Protein AF-A0A9W8JXH7-F1 (afdb_monomer_lite)

Sequence (133 aa):
MVSATFLQLINCVSSEHDSIFLESLHKDFSEALLIVGGPEALSLQFHRGIMEATKHQLRFLADKRKPRVVRASSDTADLDCNEMALIEDIKDITLQDIFLSFNSNHPLLVAVSSVRELGLNMYDSDEDVDNEG

Secondary structure (DSSP, 8-state):
-HHHHHHHHHHHHHH---HHHHHHHHHHHHHHHHHTTSGGGS-HHHHHHHHHHHHHHHHHHHHHHHHHHHHHTSS---SHHHHHHHHHTT--SHHHHHHHHH-TT-HHHHHHHHHHHHHHTTTGGGSS-----

Structure (mmCIF, N/CA/C/O backbone):
data_AF-A0A9W8JXH7-F1
#
_entry.id   AF-A0A9W8JXH7-F1
#
loop_
_atom_site.group_PDB
_atom_site.id
_atom_site.type_symbol
_atom_site.label_atom_id
_atom_site.label_alt_id
_atom_site.label_comp_id
_atom_site.label_asym_id
_atom_site.label_entity_id
_atom_site.label_seq_id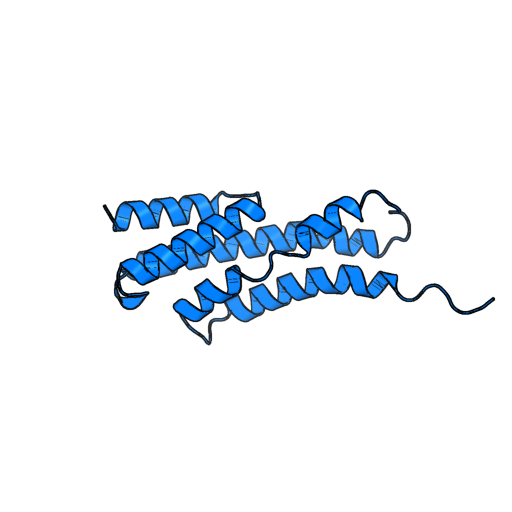
_atom_site.pdbx_PDB_ins_code
_atom_site.Cartn_x
_atom_site.Cartn_y
_atom_site.Cartn_z
_atom_site.occupancy
_atom_site.B_iso_or_equiv
_atom_site.auth_seq_id
_atom_site.auth_comp_id
_atom_site.auth_asym_id
_atom_site.auth_atom_id
_atom_site.pdbx_PDB_model_num
ATOM 1 N N . MET A 1 1 ? -18.402 7.621 8.856 1.00 80.12 1 MET A N 1
ATOM 2 C CA . MET A 1 1 ? -17.548 8.417 7.945 1.00 80.12 1 MET A CA 1
ATOM 3 C C . MET A 1 1 ? -16.123 7.882 7.923 1.00 80.12 1 MET A C 1
ATOM 5 O O . MET A 1 1 ? -15.718 7.432 6.867 1.00 80.12 1 MET A O 1
ATOM 9 N N . VAL A 1 2 ? -15.434 7.786 9.067 1.00 87.31 2 VAL A N 1
ATOM 10 C CA . VAL A 1 2 ? -14.069 7.218 9.187 1.00 87.31 2 VAL A CA 1
ATOM 11 C C . VAL A 1 2 ? -13.895 5.873 8.463 1.00 87.31 2 VAL A C 1
ATOM 13 O O . VAL A 1 2 ? -13.046 5.740 7.591 1.00 87.31 2 VAL A O 1
ATOM 16 N N . SER A 1 3 ? -14.763 4.895 8.738 1.00 90.12 3 SER A N 1
ATOM 17 C CA . SER A 1 3 ? -14.716 3.568 8.103 1.00 90.12 3 SER A CA 1
ATOM 18 C C . SER A 1 3 ? -14.847 3.600 6.576 1.00 90.12 3 SER A C 1
ATOM 20 O O . SER A 1 3 ? -14.232 2.792 5.889 1.00 90.12 3 SER A O 1
ATOM 22 N N . ALA A 1 4 ? -15.645 4.528 6.040 1.00 92.56 4 ALA A N 1
ATOM 23 C CA . ALA A 1 4 ? -15.809 4.678 4.598 1.00 92.56 4 ALA A CA 1
ATOM 24 C C . ALA A 1 4 ? -14.548 5.282 3.968 1.00 92.56 4 ALA A C 1
ATOM 26 O O . ALA A 1 4 ? -14.126 4.821 2.916 1.00 92.56 4 ALA A O 1
ATOM 27 N N . THR A 1 5 ? -13.912 6.248 4.637 1.00 93.62 5 THR A N 1
ATOM 28 C CA . THR A 1 5 ? -12.643 6.839 4.193 1.00 93.62 5 THR A CA 1
ATOM 29 C C . THR A 1 5 ? -11.536 5.791 4.112 1.00 93.62 5 THR A C 1
ATOM 31 O O . THR A 1 5 ? -10.905 5.666 3.069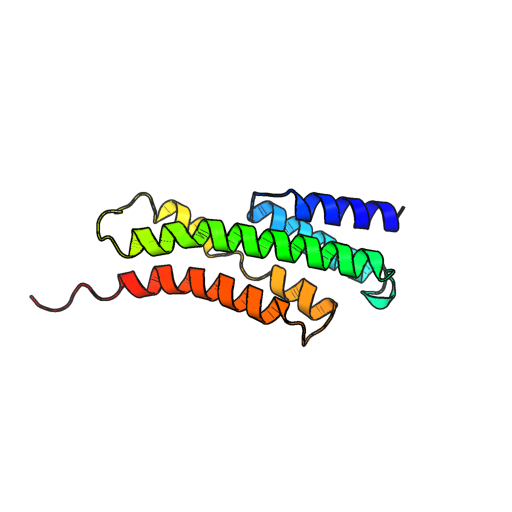 1.00 93.62 5 THR A O 1
ATOM 34 N N . PHE A 1 6 ? -11.348 4.979 5.158 1.00 93.25 6 PHE A N 1
ATOM 35 C CA . PHE A 1 6 ? -10.345 3.908 5.137 1.00 93.25 6 PHE A CA 1
ATOM 36 C C . PHE A 1 6 ? -10.624 2.865 4.056 1.00 93.25 6 PHE A C 1
ATOM 38 O O . PHE A 1 6 ? -9.695 2.416 3.392 1.00 93.25 6 PHE A O 1
ATOM 45 N N . LEU A 1 7 ? -11.892 2.506 3.834 1.00 95.12 7 LEU A N 1
ATOM 46 C CA . LEU A 1 7 ? -12.253 1.601 2.745 1.00 95.12 7 LEU A CA 1
ATOM 47 C C . LEU A 1 7 ? -11.888 2.185 1.374 1.00 95.12 7 LEU A C 1
ATOM 49 O O . LEU A 1 7 ? -11.343 1.473 0.537 1.00 95.12 7 LEU A O 1
ATOM 53 N N . GLN A 1 8 ? -12.164 3.473 1.149 1.00 95.38 8 GLN A N 1
ATOM 54 C CA . GLN A 1 8 ? -11.819 4.124 -0.114 1.00 95.38 8 GLN A CA 1
ATOM 55 C C . GLN A 1 8 ? -10.307 4.245 -0.303 1.00 95.38 8 GLN A C 1
ATOM 57 O O . GLN A 1 8 ? -9.824 3.928 -1.382 1.00 95.38 8 GLN A O 1
ATOM 62 N N . LEU A 1 9 ? -9.551 4.599 0.740 1.00 93.56 9 LEU A N 1
ATOM 63 C CA . LEU A 1 9 ? -8.087 4.613 0.674 1.00 93.56 9 LEU A CA 1
ATOM 64 C C . LEU A 1 9 ? -7.526 3.230 0.318 1.00 93.56 9 LEU A C 1
ATOM 66 O O . LEU A 1 9 ? -6.670 3.134 -0.553 1.00 93.56 9 LEU A O 1
ATOM 70 N N . ILE A 1 10 ? -8.046 2.155 0.919 1.00 94.56 10 ILE A N 1
ATOM 71 C CA . ILE A 1 10 ? -7.643 0.776 0.591 1.00 94.56 10 ILE A CA 1
ATOM 72 C C . ILE A 1 10 ? -7.934 0.442 -0.877 1.00 94.56 10 ILE A C 1
ATOM 74 O O . ILE A 1 10 ? -7.101 -0.177 -1.543 1.00 94.56 10 ILE A O 1
ATOM 78 N N . ASN A 1 11 ? -9.094 0.852 -1.393 1.00 95.62 11 ASN A N 1
ATOM 79 C CA . ASN A 1 11 ? -9.439 0.642 -2.797 1.00 95.62 11 ASN A CA 1
ATOM 80 C C . ASN A 1 11 ? -8.489 1.411 -3.722 1.00 95.62 11 ASN A C 1
ATOM 82 O O . ASN A 1 11 ? -7.964 0.811 -4.655 1.00 95.62 11 ASN A O 1
ATOM 86 N N . CYS A 1 12 ? -8.211 2.685 -3.425 1.00 94.31 12 CYS A N 1
ATOM 87 C CA . CYS A 1 12 ? -7.260 3.494 -4.187 1.00 94.31 12 CYS A CA 1
ATOM 88 C C . CYS A 1 12 ? -5.866 2.858 -4.185 1.00 94.31 12 CYS A C 1
ATOM 90 O O . CYS A 1 12 ? -5.291 2.660 -5.248 1.00 94.31 12 CYS A O 1
ATOM 92 N N . VAL A 1 13 ? -5.359 2.444 -3.017 1.00 91.44 13 VAL A N 1
ATOM 93 C CA . VAL A 1 13 ? -4.076 1.728 -2.898 1.00 91.44 13 VAL A CA 1
ATOM 94 C C . VAL A 1 13 ? -4.081 0.447 -3.730 1.00 91.44 13 VAL A C 1
ATOM 96 O O . VAL A 1 13 ? -3.064 0.094 -4.310 1.00 91.44 13 VAL A O 1
ATOM 99 N N . SER A 1 14 ? -5.206 -0.263 -3.822 1.00 91.44 14 SER A N 1
ATOM 100 C CA . SER A 1 14 ? -5.290 -1.514 -4.588 1.00 91.44 14 SER A CA 1
ATOM 101 C C . SER A 1 14 ? -5.267 -1.302 -6.102 1.00 91.44 14 SER A C 1
ATOM 103 O O . SER A 1 14 ? -4.781 -2.174 -6.813 1.00 91.44 14 SER A O 1
ATOM 105 N N . SER A 1 15 ? -5.811 -0.188 -6.599 1.00 91.94 15 SER A N 1
ATOM 106 C CA . SER A 1 15 ? -5.946 0.081 -8.036 1.00 91.94 15 SER A CA 1
ATOM 107 C C . SER A 1 15 ? -4.898 1.036 -8.604 1.00 91.94 15 SER A C 1
ATOM 109 O O . SER A 1 15 ? -4.854 1.214 -9.816 1.00 91.94 15 SER A O 1
ATOM 111 N N . GLU A 1 16 ? -4.107 1.692 -7.756 1.00 88.44 16 GLU A N 1
ATOM 112 C CA . GLU A 1 16 ? -3.123 2.672 -8.209 1.00 88.44 16 GLU A CA 1
ATOM 113 C C . GLU A 1 16 ? -1.946 2.009 -8.939 1.00 88.44 16 GLU A C 1
ATOM 115 O O . GLU A 1 16 ? -1.501 0.920 -8.573 1.00 88.44 16 GLU A O 1
ATOM 120 N N . HIS A 1 17 ? -1.439 2.678 -9.974 1.00 83.31 17 HIS A N 1
ATOM 121 C CA . HIS A 1 17 ? -0.316 2.227 -10.796 1.00 83.31 17 HIS A CA 1
ATOM 122 C C . HIS A 1 17 ? 0.862 3.207 -10.785 1.00 83.31 17 HIS A C 1
ATOM 124 O O . HIS A 1 17 ? 1.997 2.797 -11.054 1.00 83.31 17 HIS A O 1
ATOM 130 N N . ASP A 1 18 ? 0.609 4.483 -10.492 1.00 81.88 18 ASP A N 1
ATOM 131 C CA . ASP A 1 18 ? 1.637 5.491 -10.287 1.00 81.88 18 ASP A CA 1
ATOM 132 C C . ASP A 1 18 ? 2.245 5.340 -8.887 1.00 81.88 18 ASP A C 1
ATOM 134 O O . ASP A 1 18 ? 1.588 5.540 -7.864 1.00 81.88 18 ASP A O 1
ATOM 138 N N . SER A 1 19 ? 3.536 5.015 -8.839 1.00 74.81 19 SER A N 1
ATOM 139 C CA . SER A 1 19 ? 4.286 4.863 -7.593 1.00 74.81 19 SER A CA 1
ATOM 140 C C . SER A 1 19 ? 4.348 6.153 -6.773 1.00 74.81 19 SER A C 1
ATOM 142 O O . SER A 1 19 ? 4.372 6.088 -5.544 1.00 74.81 19 SER A O 1
ATOM 144 N N . ILE A 1 20 ? 4.345 7.324 -7.422 1.00 78.12 20 ILE A N 1
ATOM 145 C CA . ILE A 1 20 ? 4.387 8.621 -6.737 1.00 78.12 20 ILE A CA 1
ATOM 146 C C . ILE A 1 20 ? 3.085 8.844 -5.974 1.00 78.12 20 ILE A C 1
ATOM 148 O O . ILE A 1 20 ? 3.126 9.263 -4.816 1.00 78.12 20 ILE A O 1
ATOM 152 N N . PHE A 1 21 ? 1.951 8.553 -6.609 1.00 83.06 21 PHE A N 1
ATOM 153 C CA . PHE A 1 21 ? 0.644 8.694 -5.984 1.00 83.06 21 PHE A CA 1
ATOM 154 C C . PHE A 1 21 ? 0.382 7.592 -4.955 1.00 83.06 21 PHE A C 1
ATOM 156 O O . PHE A 1 21 ? -0.138 7.875 -3.877 1.00 83.06 21 PHE A O 1
ATOM 163 N N . LEU A 1 22 ? 0.819 6.358 -5.227 1.00 84.19 22 LEU A N 1
ATOM 164 C CA . LEU A 1 22 ? 0.735 5.244 -4.284 1.00 84.19 22 LEU A CA 1
ATOM 165 C C . LEU A 1 22 ? 1.445 5.563 -2.961 1.00 84.19 22 LEU A C 1
ATOM 167 O O . LEU A 1 22 ? 0.923 5.270 -1.886 1.00 84.19 22 LEU A O 1
ATOM 171 N N . GLU A 1 23 ? 2.606 6.215 -3.024 1.00 81.31 23 GLU A N 1
ATOM 172 C CA . GLU A 1 23 ? 3.286 6.719 -1.836 1.00 81.31 23 GLU A CA 1
ATOM 173 C C . GLU A 1 23 ? 2.428 7.721 -1.054 1.00 81.31 23 GLU A C 1
ATOM 175 O O . GLU A 1 23 ? 2.311 7.610 0.168 1.00 81.31 23 GLU A O 1
ATOM 180 N N . SER A 1 24 ? 1.835 8.700 -1.741 1.00 86.31 24 SER A N 1
ATOM 181 C CA . SER A 1 24 ? 0.966 9.689 -1.100 1.00 86.31 24 SER A CA 1
ATOM 182 C C . SER A 1 24 ? -0.239 9.025 -0.434 1.00 86.31 24 SER A C 1
ATOM 184 O O . SER A 1 24 ? -0.535 9.334 0.714 1.00 86.31 24 SER A O 1
ATOM 186 N N . LEU A 1 25 ? -0.861 8.038 -1.086 1.00 89.19 25 LEU A N 1
ATOM 187 C CA . LEU A 1 25 ? -1.960 7.260 -0.507 1.00 89.19 25 LEU A CA 1
ATOM 188 C C . LEU A 1 25 ? -1.539 6.516 0.765 1.00 89.19 25 LEU A C 1
ATOM 190 O O . LEU A 1 25 ? -2.292 6.458 1.738 1.00 89.19 25 LEU A O 1
ATOM 194 N N . HIS A 1 26 ? -0.336 5.946 0.766 1.00 86.19 26 HIS A N 1
ATOM 195 C CA . HIS A 1 26 ? 0.224 5.271 1.928 1.00 86.19 26 HIS A CA 1
ATOM 196 C C . HIS A 1 26 ? 0.514 6.245 3.078 1.00 86.19 26 HIS A C 1
ATOM 198 O O . HIS A 1 26 ? 0.154 5.973 4.227 1.00 86.19 26 HIS A O 1
ATOM 204 N N . LYS A 1 27 ? 1.088 7.409 2.775 1.00 86.06 27 LYS A N 1
ATOM 205 C CA . LYS A 1 27 ? 1.294 8.475 3.755 1.00 86.06 27 LYS A CA 1
ATOM 206 C C . LYS A 1 27 ? -0.031 8.948 4.360 1.00 86.06 27 LYS A C 1
ATOM 208 O O . LYS A 1 27 ? -0.169 8.943 5.582 1.00 86.06 27 LYS A O 1
ATOM 213 N N . ASP A 1 28 ? -1.016 9.266 3.525 1.00 89.44 28 ASP A N 1
ATOM 214 C CA . ASP A 1 28 ? -2.339 9.724 3.961 1.00 89.44 28 ASP A CA 1
ATOM 215 C C . ASP A 1 28 ? -3.040 8.669 4.827 1.00 89.44 28 ASP A C 1
ATOM 217 O O . ASP A 1 28 ? -3.685 8.994 5.826 1.00 89.44 28 ASP A O 1
ATOM 221 N N . PHE A 1 29 ? -2.881 7.386 4.486 1.00 89.88 29 PHE A N 1
ATOM 222 C CA . PHE A 1 29 ? -3.393 6.284 5.293 1.00 89.88 29 PHE A CA 1
ATOM 223 C C . PHE A 1 29 ? -2.738 6.241 6.684 1.00 89.88 29 PHE A C 1
ATOM 225 O O . PHE A 1 29 ? -3.451 6.115 7.682 1.00 89.88 29 PHE A O 1
ATOM 232 N N . SER A 1 30 ? -1.408 6.366 6.772 1.00 87.00 30 SER A N 1
ATOM 233 C CA . SER A 1 30 ? -0.673 6.409 8.048 1.00 87.00 30 SER A CA 1
ATOM 234 C C . SER A 1 30 ? -1.055 7.615 8.902 1.00 87.00 30 SER A C 1
ATOM 236 O O . SER A 1 30 ? -1.294 7.478 10.101 1.00 87.00 30 SER A O 1
ATOM 238 N N . GLU A 1 31 ? -1.153 8.797 8.296 1.00 87.38 31 GLU A N 1
ATOM 239 C CA . GLU A 1 31 ? -1.553 10.018 8.999 1.00 87.38 31 GLU A CA 1
ATOM 240 C C . GLU A 1 31 ? -2.996 9.911 9.510 1.00 87.38 31 GLU A C 1
ATOM 242 O O . GLU A 1 31 ? -3.268 10.201 10.679 1.00 87.38 31 GLU A O 1
ATOM 247 N N . ALA A 1 32 ? -3.917 9.395 8.689 1.00 89.38 32 ALA A N 1
ATOM 248 C CA . ALA A 1 32 ? -5.285 9.113 9.111 1.00 89.38 32 ALA A CA 1
ATOM 249 C C . ALA A 1 32 ? -5.336 8.097 10.262 1.00 89.38 32 ALA A C 1
ATOM 251 O O . ALA A 1 32 ? -6.161 8.239 11.168 1.00 89.38 32 ALA A O 1
ATOM 252 N N . LEU A 1 33 ? -4.451 7.093 10.255 1.00 88.19 33 LEU A N 1
ATOM 253 C CA . LEU A 1 33 ? -4.344 6.100 11.321 1.00 88.19 33 LEU A CA 1
ATOM 254 C C . LEU A 1 33 ? -3.934 6.740 12.651 1.00 88.19 33 LEU A C 1
ATOM 256 O O . LEU A 1 33 ? -4.539 6.452 13.683 1.00 88.19 33 LEU A O 1
ATOM 260 N N . LEU A 1 34 ? -2.955 7.648 12.630 1.00 86.75 34 LEU A N 1
ATOM 261 C CA . LEU A 1 34 ? -2.536 8.397 13.817 1.00 86.75 34 LEU A CA 1
ATOM 262 C C . LEU A 1 34 ? -3.673 9.266 14.370 1.00 86.75 34 LEU A C 1
ATOM 264 O O . LEU A 1 34 ? -3.888 9.289 15.581 1.00 86.75 34 LEU A O 1
ATOM 268 N N . ILE A 1 35 ? -4.446 9.919 13.494 1.00 89.56 35 ILE A N 1
ATOM 269 C CA . ILE A 1 35 ? -5.579 10.771 13.890 1.00 89.56 35 ILE A CA 1
ATOM 270 C C . ILE A 1 35 ? -6.659 9.975 14.636 1.00 89.56 35 ILE A C 1
ATOM 272 O O . ILE A 1 35 ? -7.258 10.490 15.580 1.00 89.56 35 ILE A O 1
ATOM 276 N N . VAL A 1 36 ? -6.914 8.723 14.244 1.00 89.50 36 VAL A N 1
ATOM 277 C CA . VAL A 1 36 ? -7.948 7.892 14.887 1.00 89.50 36 VAL A CA 1
ATOM 278 C C . VAL A 1 36 ? -7.475 7.170 16.151 1.00 89.50 36 VAL A C 1
ATOM 280 O O . VAL A 1 36 ? -8.271 6.470 16.770 1.00 89.50 36 VAL A O 1
ATOM 283 N N . GLY A 1 37 ? -6.221 7.364 16.570 1.00 86.31 37 GLY A N 1
ATOM 284 C CA . GLY A 1 37 ? -5.655 6.736 17.769 1.00 86.31 37 GLY A CA 1
ATOM 285 C C . GLY A 1 37 ? -4.829 5.478 17.493 1.00 86.31 37 GLY A C 1
ATOM 286 O O . GLY A 1 37 ? -4.546 4.718 18.417 1.00 86.31 37 GLY A O 1
ATOM 287 N N . GLY A 1 38 ? -4.424 5.264 16.241 1.00 85.44 38 GLY A N 1
ATOM 288 C CA . GLY A 1 38 ? -3.534 4.185 15.832 1.00 85.44 38 GLY A CA 1
ATOM 289 C C . GLY A 1 38 ? -4.247 2.926 15.314 1.00 85.44 38 GLY A C 1
ATOM 290 O O . GLY A 1 38 ? -5.470 2.907 15.156 1.00 85.44 38 GLY A O 1
ATOM 291 N N . PRO A 1 39 ? -3.478 1.856 15.043 1.00 83.38 39 PRO A N 1
ATOM 292 C CA . PRO A 1 39 ? -3.978 0.593 14.496 1.00 83.38 39 PRO A CA 1
ATOM 293 C C . PRO A 1 39 ? -5.100 -0.033 15.319 1.00 83.38 39 PRO A C 1
ATOM 295 O O . PRO A 1 39 ? -6.090 -0.477 14.757 1.00 83.38 39 PRO A O 1
ATOM 298 N N . GLU A 1 40 ? -4.986 -0.025 16.647 1.00 85.62 40 GLU A N 1
ATOM 299 C CA . GLU A 1 40 ? -5.966 -0.655 17.546 1.00 85.62 40 GLU A CA 1
ATOM 300 C C . GLU A 1 40 ? -7.358 -0.002 17.482 1.00 85.62 40 GLU A C 1
ATOM 302 O O . GLU A 1 40 ? -8.354 -0.601 17.889 1.00 85.62 40 GLU A O 1
ATOM 307 N N . ALA A 1 41 ? -7.452 1.222 16.949 1.00 86.81 41 ALA A N 1
ATOM 308 C CA . ALA A 1 41 ? -8.720 1.912 16.739 1.00 86.81 41 ALA A CA 1
ATOM 309 C C . ALA A 1 41 ? -9.479 1.421 15.491 1.00 86.81 41 ALA A C 1
ATOM 311 O O . ALA A 1 41 ? -10.665 1.728 15.325 1.00 86.81 41 ALA A O 1
ATOM 312 N N . LEU A 1 42 ? -8.827 0.661 14.604 1.00 86.44 42 LEU A N 1
ATOM 313 C CA . LEU A 1 42 ? -9.446 0.084 13.418 1.00 86.44 42 LEU A CA 1
ATOM 314 C C . LEU A 1 42 ? -9.882 -1.362 13.652 1.00 86.44 42 LEU A C 1
ATOM 316 O O . LEU A 1 42 ? -9.232 -2.172 14.301 1.00 86.44 42 LEU A O 1
ATOM 320 N N . SER A 1 43 ? -11.013 -1.731 13.050 1.00 89.38 43 SER A N 1
ATOM 321 C CA . SER A 1 43 ? -11.420 -3.134 13.009 1.00 89.38 43 SER A CA 1
ATOM 322 C C . SER A 1 43 ? -10.487 -3.944 12.104 1.00 89.38 43 SER A C 1
ATOM 324 O O . SER A 1 43 ? -10.084 -3.467 11.038 1.00 89.38 43 SER A O 1
ATOM 326 N N . LEU A 1 44 ? -10.288 -5.219 12.442 1.00 87.94 44 LEU A N 1
ATOM 327 C CA . LEU A 1 44 ? -9.416 -6.162 11.731 1.00 87.94 44 LEU A CA 1
ATOM 328 C C . LEU A 1 44 ? -9.637 -6.229 10.205 1.00 87.94 44 LEU A C 1
ATOM 330 O O . LEU A 1 44 ? -8.707 -6.534 9.459 1.00 87.94 44 LEU A O 1
ATOM 334 N N . GLN A 1 45 ? -10.847 -5.939 9.717 1.00 91.31 45 GLN A N 1
ATOM 335 C CA . GLN A 1 45 ? -11.135 -5.920 8.278 1.00 91.31 45 GLN A CA 1
ATOM 336 C C . GLN A 1 45 ? -10.289 -4.881 7.522 1.00 91.31 45 GLN A C 1
ATOM 338 O O . GLN A 1 45 ? -9.823 -5.165 6.423 1.00 91.31 45 GLN A O 1
ATOM 343 N N . PHE A 1 46 ? -10.035 -3.711 8.120 1.00 90.50 46 PHE A N 1
ATOM 344 C CA . PHE A 1 46 ? -9.243 -2.650 7.494 1.00 90.50 46 PHE A CA 1
ATOM 345 C C . PHE A 1 46 ? -7.758 -2.992 7.504 1.00 90.50 46 PHE A C 1
ATOM 347 O O . PHE A 1 46 ? -7.071 -2.720 6.527 1.00 90.50 46 PHE A O 1
ATOM 354 N N . HIS A 1 47 ? -7.295 -3.687 8.547 1.00 87.88 47 HIS A N 1
ATOM 355 C CA . HIS A 1 47 ? -5.925 -4.194 8.634 1.00 87.88 47 HIS A CA 1
ATOM 356 C C . HIS A 1 47 ? -5.678 -5.195 7.505 1.00 87.88 47 HIS A C 1
ATOM 358 O O . HIS A 1 47 ? -4.701 -5.101 6.771 1.00 87.88 47 HIS A O 1
ATOM 364 N N . ARG A 1 48 ? -6.601 -6.148 7.326 1.00 89.06 48 ARG A N 1
ATOM 365 C CA . ARG A 1 48 ? -6.520 -7.128 6.235 1.00 89.06 48 ARG A CA 1
ATOM 366 C C . ARG A 1 48 ? -6.603 -6.463 4.866 1.00 89.06 48 ARG A C 1
ATOM 368 O O . ARG A 1 48 ? -5.833 -6.831 3.987 1.00 89.06 48 ARG A O 1
ATOM 375 N N . GLY A 1 49 ? -7.502 -5.492 4.711 1.00 91.31 49 GLY A N 1
ATOM 376 C CA . GLY A 1 49 ? -7.686 -4.760 3.463 1.00 91.31 49 GLY A CA 1
ATOM 377 C C . GLY A 1 49 ? -6.416 -4.035 3.026 1.00 91.31 49 GLY A C 1
ATOM 378 O O . GLY A 1 49 ? -5.942 -4.281 1.922 1.00 91.31 49 GLY A O 1
ATOM 379 N N . ILE A 1 50 ? -5.819 -3.219 3.905 1.00 89.56 50 ILE A N 1
ATOM 380 C CA . ILE A 1 50 ? -4.587 -2.500 3.562 1.00 89.56 50 ILE A CA 1
ATOM 381 C C . ILE A 1 50 ? -3.421 -3.464 3.321 1.00 89.56 50 ILE A C 1
ATOM 383 O O . ILE A 1 50 ? -2.684 -3.292 2.360 1.00 89.56 50 ILE A O 1
ATOM 387 N N . MET A 1 51 ? -3.293 -4.539 4.109 1.00 87.25 51 MET A N 1
ATOM 388 C CA . MET A 1 51 ? -2.237 -5.534 3.891 1.00 87.25 51 MET A CA 1
ATOM 389 C C . MET A 1 51 ? -2.350 -6.237 2.536 1.00 87.25 51 MET A C 1
ATOM 391 O O . MET A 1 51 ? -1.330 -6.483 1.893 1.00 87.25 51 MET A O 1
ATOM 395 N N . GLU A 1 52 ? -3.558 -6.605 2.108 1.00 90.19 52 GLU A N 1
ATOM 396 C CA . GLU A 1 52 ? -3.744 -7.287 0.826 1.00 90.19 52 GLU A CA 1
ATOM 397 C C . GLU A 1 52 ? -3.559 -6.331 -0.356 1.00 90.19 52 GLU A C 1
ATOM 399 O O . GLU A 1 52 ? -2.906 -6.699 -1.334 1.00 90.19 52 GLU A O 1
ATOM 404 N N . ALA A 1 53 ? -4.027 -5.088 -0.221 1.00 89.81 53 ALA A N 1
ATOM 405 C CA . ALA A 1 53 ? -3.764 -4.020 -1.180 1.00 89.81 53 ALA A CA 1
ATOM 406 C C . ALA A 1 53 ? -2.253 -3.809 -1.366 1.00 89.81 53 ALA A C 1
ATOM 408 O O . ALA A 1 53 ? -1.743 -3.876 -2.483 1.00 89.81 53 ALA A O 1
ATOM 409 N N . THR A 1 54 ? -1.499 -3.673 -0.271 1.00 85.75 54 THR A N 1
ATOM 410 C CA . THR A 1 54 ? -0.049 -3.472 -0.353 1.00 85.75 54 THR A CA 1
ATOM 411 C C . THR A 1 54 ? 0.684 -4.696 -0.907 1.00 85.75 54 THR A C 1
ATOM 413 O O . THR A 1 54 ? 1.636 -4.549 -1.667 1.00 85.75 54 THR A O 1
ATOM 416 N N . LYS A 1 55 ? 0.245 -5.927 -0.602 1.00 84.62 55 LYS A N 1
ATOM 417 C CA . LYS A 1 55 ? 0.799 -7.137 -1.246 1.00 84.62 55 LYS A CA 1
ATOM 418 C C . LYS A 1 55 ? 0.603 -7.128 -2.753 1.00 84.62 55 LYS A C 1
ATOM 420 O O . LYS A 1 55 ? 1.506 -7.539 -3.480 1.00 84.62 55 LYS A O 1
ATOM 425 N N . HIS A 1 56 ? -0.584 -6.733 -3.208 1.00 86.94 56 HIS A N 1
ATOM 426 C CA . HIS A 1 56 ? -0.875 -6.623 -4.629 1.00 86.94 56 HIS A CA 1
ATOM 427 C C . HIS A 1 56 ? 0.084 -5.630 -5.293 1.00 86.94 56 HIS A C 1
ATOM 429 O O . HIS A 1 56 ? 0.727 -5.981 -6.281 1.00 86.94 56 HIS A O 1
ATOM 435 N N . GLN A 1 57 ? 0.280 -4.467 -4.670 1.00 84.56 57 GLN A N 1
ATOM 436 C CA . GLN A 1 57 ? 1.207 -3.448 -5.155 1.00 84.56 57 GLN A CA 1
ATOM 437 C C . GLN A 1 57 ? 2.665 -3.915 -5.177 1.00 84.56 57 GLN A C 1
ATOM 439 O O . GLN A 1 57 ? 3.352 -3.749 -6.180 1.00 84.56 57 GLN A O 1
ATOM 444 N N . LEU A 1 58 ? 3.136 -4.596 -4.128 1.00 79.50 58 LEU A N 1
ATOM 445 C CA . LEU A 1 58 ? 4.490 -5.160 -4.101 1.00 79.50 58 LEU A CA 1
ATOM 446 C C . LEU A 1 58 ? 4.716 -6.193 -5.211 1.00 79.50 58 LEU A C 1
ATOM 448 O O . LEU A 1 58 ? 5.779 -6.205 -5.827 1.00 79.50 58 LEU A O 1
ATOM 452 N N . ARG A 1 59 ? 3.721 -7.044 -5.495 1.00 81.69 59 ARG A N 1
ATOM 453 C CA . ARG A 1 59 ? 3.791 -7.993 -6.618 1.00 81.69 59 ARG A CA 1
ATOM 454 C C . ARG A 1 59 ? 3.847 -7.261 -7.955 1.00 81.69 59 ARG A C 1
ATOM 456 O O . ARG A 1 59 ? 4.694 -7.593 -8.776 1.00 81.69 59 ARG A O 1
ATOM 463 N N . PHE A 1 60 ? 2.999 -6.252 -8.142 1.00 80.50 60 PHE A N 1
ATOM 464 C CA . PHE A 1 60 ? 2.982 -5.436 -9.353 1.00 80.50 60 PHE A CA 1
ATOM 465 C C . PHE A 1 60 ? 4.327 -4.730 -9.591 1.00 80.50 60 PHE A C 1
ATOM 467 O O . PHE A 1 60 ? 4.881 -4.804 -10.688 1.00 80.50 60 PHE A O 1
ATOM 474 N N . LEU A 1 61 ? 4.906 -4.121 -8.550 1.00 74.69 61 LEU A N 1
ATOM 475 C CA . LEU A 1 61 ? 6.229 -3.494 -8.609 1.00 74.69 61 LEU A CA 1
ATOM 476 C C . LEU A 1 61 ? 7.333 -4.514 -8.916 1.00 74.69 61 LEU A C 1
ATOM 478 O O . LEU A 1 61 ? 8.179 -4.260 -9.775 1.00 74.69 61 LEU A O 1
ATOM 482 N N . ALA A 1 62 ? 7.306 -5.686 -8.274 1.00 74.12 62 ALA A N 1
ATOM 483 C CA . ALA A 1 62 ? 8.253 -6.763 -8.558 1.00 74.12 62 ALA A CA 1
ATOM 484 C C . ALA A 1 62 ? 8.163 -7.229 -10.020 1.00 74.12 62 ALA A C 1
ATOM 486 O O . ALA A 1 62 ? 9.185 -7.373 -10.690 1.00 74.12 62 ALA A O 1
ATOM 487 N N . ASP A 1 63 ? 6.951 -7.428 -10.540 1.00 77.94 63 ASP A N 1
ATOM 488 C CA . ASP A 1 63 ? 6.724 -7.861 -11.920 1.00 77.94 63 ASP A CA 1
ATOM 489 C C . ASP A 1 63 ? 7.131 -6.795 -12.946 1.00 77.94 63 ASP A C 1
ATOM 491 O O . ASP A 1 63 ? 7.642 -7.147 -14.007 1.00 77.94 63 ASP A O 1
ATOM 495 N N . LYS A 1 64 ? 7.001 -5.501 -12.619 1.00 71.75 64 LYS A N 1
ATOM 496 C CA . LYS A 1 64 ? 7.514 -4.392 -13.444 1.00 71.75 64 LYS A CA 1
ATOM 497 C C . LYS A 1 64 ? 9.049 -4.348 -13.469 1.00 71.75 64 LYS A C 1
ATOM 499 O O . LYS A 1 64 ? 9.629 -4.003 -14.499 1.00 71.75 64 LYS A O 1
ATOM 504 N N . ARG A 1 65 ? 9.708 -4.721 -12.363 1.00 69.75 65 ARG A N 1
ATOM 505 C CA . ARG A 1 65 ? 11.178 -4.732 -12.222 1.00 69.75 65 ARG A CA 1
ATOM 506 C C . ARG A 1 65 ? 11.840 -5.971 -12.845 1.00 69.75 65 ARG A C 1
ATOM 508 O O . ARG A 1 65 ? 12.883 -5.835 -13.474 1.00 69.75 65 ARG A O 1
ATOM 515 N N . LYS A 1 66 ? 11.216 -7.156 -12.794 1.00 69.00 66 LYS A N 1
ATOM 516 C CA . LYS A 1 66 ? 11.733 -8.408 -13.405 1.00 69.00 66 LYS A CA 1
ATOM 517 C C . LYS A 1 66 ? 12.228 -8.286 -14.860 1.00 69.00 66 LYS A C 1
ATOM 519 O O . LYS A 1 66 ? 13.350 -8.710 -15.126 1.00 69.00 66 LYS A O 1
ATOM 524 N N . PRO A 1 67 ? 11.458 -7.742 -15.824 1.00 65.56 67 PRO A N 1
ATOM 525 C CA . PRO A 1 67 ? 11.914 -7.642 -17.209 1.00 65.56 67 PRO A CA 1
ATOM 526 C C . PRO A 1 67 ? 13.037 -6.614 -17.390 1.00 65.56 67 PRO A C 1
ATOM 528 O O . PRO A 1 67 ? 13.739 -6.682 -18.392 1.00 65.56 67 PRO A O 1
ATOM 531 N N . ARG A 1 68 ? 13.213 -5.676 -16.448 1.00 64.50 68 ARG A N 1
ATOM 532 C CA . ARG A 1 68 ? 14.334 -4.727 -16.452 1.00 64.50 68 ARG A CA 1
ATOM 533 C C . ARG A 1 68 ? 15.628 -5.430 -16.049 1.00 64.50 68 ARG A C 1
ATOM 535 O O . ARG A 1 68 ? 16.610 -5.280 -16.753 1.00 64.50 68 ARG A O 1
ATOM 542 N N . VAL A 1 69 ? 15.575 -6.319 -15.052 1.00 60.41 69 VAL A N 1
ATOM 543 C CA . VAL A 1 69 ? 16.717 -7.162 -14.639 1.00 60.41 69 VAL A CA 1
ATOM 544 C C . VAL A 1 69 ? 17.227 -8.044 -15.770 1.00 60.41 69 VAL A C 1
ATOM 546 O O . VAL A 1 69 ? 18.427 -8.155 -16.014 1.00 60.41 69 VAL A O 1
ATOM 549 N N . VAL A 1 70 ? 16.300 -8.637 -16.515 1.00 60.19 70 VAL A N 1
ATOM 550 C CA . VAL A 1 70 ? 16.633 -9.485 -17.664 1.00 60.19 70 VAL A CA 1
ATOM 551 C C . VAL A 1 70 ? 17.197 -8.675 -18.845 1.00 60.19 70 VAL A C 1
ATOM 553 O O . VAL A 1 70 ? 17.899 -9.241 -19.671 1.00 60.19 70 VAL A O 1
ATOM 556 N N . ARG A 1 71 ? 16.900 -7.370 -18.947 1.00 59.59 71 ARG A N 1
ATOM 557 C CA . ARG A 1 71 ? 17.391 -6.491 -20.029 1.00 59.59 71 ARG A CA 1
ATOM 558 C C . ARG A 1 71 ? 18.683 -5.756 -19.682 1.00 59.59 71 ARG A C 1
ATOM 560 O O . ARG A 1 71 ? 19.501 -5.561 -20.570 1.00 59.59 71 ARG A O 1
ATOM 567 N N . ALA A 1 72 ? 18.866 -5.370 -18.420 1.00 57.12 72 ALA A N 1
ATOM 568 C CA . ALA A 1 72 ? 20.113 -4.794 -17.918 1.00 57.12 72 ALA A CA 1
ATOM 569 C C . ALA A 1 72 ? 21.275 -5.793 -18.062 1.00 57.12 72 ALA A C 1
ATOM 571 O O . ALA A 1 72 ? 22.370 -5.420 -18.441 1.00 57.12 72 ALA A O 1
ATOM 572 N N . SER A 1 73 ? 21.001 -7.093 -17.911 1.00 56.28 73 SER A N 1
ATOM 573 C CA . SER A 1 73 ? 21.965 -8.171 -18.191 1.00 56.28 73 SER A CA 1
ATOM 574 C C . SER A 1 73 ? 22.250 -8.423 -19.685 1.00 56.28 73 SER A C 1
ATOM 576 O O . SER A 1 73 ? 22.954 -9.376 -20.017 1.00 56.28 73 SER A O 1
ATOM 578 N N . SER A 1 74 ? 21.700 -7.617 -20.600 1.00 55.41 74 SER A N 1
ATOM 579 C CA . SER A 1 74 ? 21.917 -7.737 -22.045 1.00 55.41 74 SER A CA 1
ATOM 580 C C . SER A 1 74 ? 22.368 -6.407 -22.670 1.00 55.41 74 SER A C 1
ATOM 582 O O . SER A 1 74 ? 21.593 -5.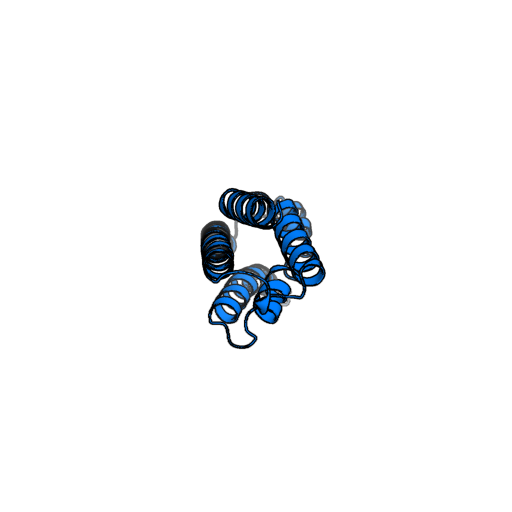836 -23.431 1.00 55.41 74 SER A O 1
ATOM 584 N N . ASP A 1 75 ? 23.564 -5.911 -22.320 1.00 51.41 75 ASP A N 1
ATOM 585 C CA . ASP A 1 75 ? 24.513 -4.971 -22.992 1.00 51.41 75 ASP A CA 1
ATOM 586 C C . ASP A 1 75 ? 24.039 -3.983 -24.102 1.00 51.41 75 ASP A C 1
ATOM 588 O O . ASP A 1 75 ? 24.834 -3.544 -24.928 1.00 51.41 75 ASP A O 1
ATOM 592 N N . THR A 1 76 ? 22.758 -3.621 -24.214 1.00 53.22 76 THR A N 1
ATOM 593 C CA . THR A 1 76 ? 22.208 -2.908 -25.392 1.00 53.22 76 THR A CA 1
ATOM 594 C C . THR A 1 76 ? 21.171 -1.832 -25.051 1.00 53.22 76 THR A C 1
ATOM 596 O O . THR A 1 76 ? 20.244 -1.597 -25.828 1.00 53.22 76 THR A O 1
ATOM 599 N N . ALA A 1 77 ? 21.294 -1.155 -23.906 1.00 53.00 77 ALA A N 1
ATOM 600 C CA . ALA A 1 77 ? 20.298 -0.178 -23.447 1.00 53.00 77 ALA A CA 1
ATOM 601 C C . ALA A 1 77 ? 20.909 1.148 -22.955 1.00 53.00 77 ALA A C 1
ATOM 603 O O . ALA A 1 77 ? 20.629 1.593 -21.846 1.00 53.00 77 ALA A O 1
ATOM 604 N N . ASP A 1 78 ? 21.710 1.807 -23.791 1.00 51.91 78 ASP A N 1
ATOM 605 C CA . ASP A 1 78 ? 22.320 3.089 -23.437 1.00 51.91 78 ASP A CA 1
ATOM 606 C C . ASP A 1 78 ? 21.330 4.276 -23.514 1.00 51.91 78 ASP A C 1
ATOM 608 O O . ASP A 1 78 ? 20.632 4.482 -24.510 1.00 51.91 78 ASP A O 1
ATOM 612 N N . LEU A 1 79 ? 21.359 5.099 -22.457 1.00 47.06 79 LEU A N 1
ATOM 613 C CA . LEU A 1 79 ? 20.948 6.513 -22.332 1.00 47.06 79 LEU A CA 1
ATOM 614 C C . LEU A 1 79 ? 19.488 6.898 -22.011 1.00 47.06 79 LEU A C 1
ATOM 616 O O . LEU A 1 79 ? 19.316 7.761 -21.153 1.00 47.06 79 LEU A O 1
ATOM 620 N N . ASP A 1 80 ? 18.440 6.270 -22.550 1.00 49.69 80 ASP A N 1
ATOM 621 C CA . ASP A 1 80 ? 17.047 6.661 -22.192 1.00 49.69 80 ASP A CA 1
ATOM 622 C C . ASP A 1 80 ? 16.614 6.166 -20.789 1.00 49.69 80 ASP A C 1
ATOM 624 O O . ASP A 1 80 ? 15.639 6.638 -20.201 1.00 49.69 80 ASP A O 1
ATOM 628 N N . CYS A 1 81 ? 17.358 5.213 -20.220 1.00 49.66 81 CYS A N 1
ATOM 629 C CA . CYS A 1 81 ? 17.100 4.613 -18.909 1.00 49.66 81 CYS A CA 1
ATOM 630 C C . CYS A 1 81 ? 17.527 5.525 -17.737 1.00 49.66 81 CYS A C 1
ATOM 632 O O . CYS A 1 81 ? 16.883 5.509 -16.688 1.00 49.6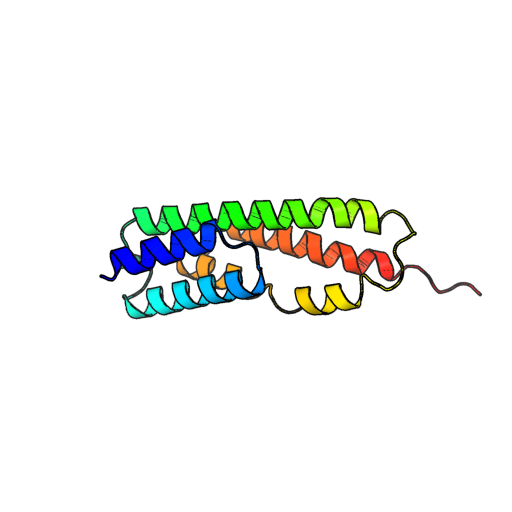6 81 CYS A O 1
ATOM 634 N N . ASN A 1 82 ? 18.541 6.379 -17.928 1.00 43.00 82 ASN A N 1
ATOM 635 C CA . ASN A 1 82 ? 19.101 7.235 -16.869 1.00 43.00 82 ASN A CA 1
ATOM 636 C C . ASN A 1 82 ? 18.158 8.367 -16.417 1.00 43.00 82 ASN A C 1
ATOM 638 O O . ASN A 1 82 ? 18.153 8.731 -15.243 1.00 43.00 82 ASN A O 1
ATOM 642 N N . GLU A 1 83 ? 17.317 8.902 -17.308 1.00 46.41 83 GLU A N 1
ATOM 643 C CA . GLU A 1 83 ? 16.336 9.949 -16.967 1.00 46.41 83 GLU A CA 1
ATOM 644 C C . GLU A 1 83 ? 15.081 9.378 -16.271 1.00 46.41 83 GLU A C 1
ATOM 646 O O . GLU A 1 83 ? 14.433 10.058 -15.476 1.00 46.41 83 GLU A O 1
ATOM 651 N N . MET A 1 84 ? 14.782 8.090 -16.482 1.00 49.38 84 MET A N 1
ATOM 652 C CA . MET A 1 84 ? 13.737 7.355 -15.756 1.00 49.38 84 MET A CA 1
ATOM 653 C C . MET A 1 84 ? 14.235 6.838 -14.389 1.00 49.38 84 MET A C 1
ATOM 655 O O . MET A 1 84 ? 13.451 6.745 -13.443 1.00 49.38 84 MET A O 1
ATOM 659 N N . ALA A 1 85 ? 15.531 6.526 -14.271 1.00 48.44 85 ALA A N 1
ATOM 660 C CA . ALA A 1 85 ? 16.177 6.014 -13.059 1.00 48.44 85 ALA A CA 1
ATOM 661 C C . ALA A 1 85 ? 16.200 7.043 -11.910 1.00 48.44 85 ALA A C 1
ATOM 663 O O . ALA A 1 85 ? 15.828 6.718 -10.784 1.00 48.44 85 ALA A O 1
ATOM 664 N N . LEU A 1 86 ? 16.459 8.321 -12.210 1.00 48.00 86 LEU A N 1
ATOM 665 C CA . LEU A 1 86 ? 16.407 9.421 -11.230 1.00 48.00 86 LEU A CA 1
ATOM 666 C C . LEU A 1 86 ? 15.012 9.651 -10.603 1.00 48.00 86 LEU A C 1
ATOM 668 O O . LEU A 1 86 ? 14.903 10.267 -9.543 1.00 48.00 86 LEU A O 1
ATOM 672 N N . ILE A 1 87 ? 13.936 9.168 -11.238 1.00 49.41 87 ILE A N 1
ATOM 673 C CA . ILE A 1 87 ? 12.546 9.314 -10.767 1.00 49.41 87 ILE A CA 1
ATOM 674 C C . ILE A 1 87 ? 12.135 8.158 -9.829 1.00 49.41 87 ILE A C 1
ATOM 676 O O . ILE A 1 87 ? 11.259 8.343 -8.980 1.00 49.41 87 ILE A O 1
ATOM 680 N N . GLU A 1 88 ? 12.777 6.986 -9.924 1.00 52.09 88 GLU A N 1
ATOM 681 C CA . GLU A 1 88 ? 12.556 5.850 -9.010 1.00 52.09 88 GLU A CA 1
ATOM 682 C C . GLU A 1 88 ? 13.445 5.923 -7.738 1.00 52.09 88 GLU A C 1
ATOM 684 O O . GLU A 1 88 ? 13.030 5.415 -6.693 1.00 52.09 88 GLU A O 1
ATOM 689 N N . ASP A 1 89 ? 14.578 6.641 -7.769 1.00 47.34 89 ASP A N 1
ATOM 690 C CA . ASP A 1 89 ? 15.604 6.692 -6.700 1.00 47.34 89 ASP A CA 1
ATOM 691 C C . ASP A 1 89 ? 15.200 7.354 -5.363 1.00 47.34 89 ASP A C 1
ATOM 693 O O . ASP A 1 89 ? 15.904 7.208 -4.364 1.00 47.34 89 ASP A O 1
ATOM 697 N N . ILE A 1 90 ? 14.067 8.060 -5.271 1.00 46.62 90 ILE A N 1
ATOM 698 C CA . ILE A 1 90 ? 13.685 8.781 -4.033 1.00 46.62 90 ILE A CA 1
ATOM 699 C C . ILE A 1 90 ? 12.650 8.032 -3.171 1.00 46.62 90 ILE A C 1
ATOM 701 O O . ILE A 1 90 ? 12.497 8.338 -1.987 1.00 46.62 90 ILE A O 1
ATOM 705 N N . LYS A 1 91 ? 11.921 7.043 -3.701 1.00 53.47 91 LYS A N 1
ATOM 706 C CA . LYS A 1 91 ? 10.604 6.685 -3.129 1.00 53.47 91 LYS A CA 1
ATOM 707 C C . LYS A 1 91 ? 10.476 5.260 -2.601 1.00 53.47 91 LYS A C 1
ATOM 709 O O . LYS A 1 91 ? 9.514 4.554 -2.886 1.00 53.47 91 LYS A O 1
ATOM 714 N N . ASP A 1 92 ? 11.414 4.885 -1.738 1.00 54.97 92 ASP A N 1
ATOM 715 C CA . ASP A 1 92 ? 11.403 3.608 -1.009 1.00 54.97 92 ASP A CA 1
ATOM 716 C C . ASP A 1 92 ? 11.113 3.758 0.501 1.00 54.97 92 ASP A C 1
ATOM 718 O O . ASP A 1 92 ? 11.160 2.784 1.255 1.00 54.97 92 ASP A O 1
ATOM 722 N N . ILE A 1 93 ? 10.799 4.976 0.957 1.00 49.84 93 ILE A N 1
ATOM 723 C CA . ILE A 1 93 ? 10.719 5.338 2.384 1.00 49.84 93 ILE A CA 1
ATOM 724 C C . ILE A 1 93 ? 9.342 5.030 3.006 1.00 49.84 93 ILE A C 1
ATOM 726 O O . ILE A 1 93 ? 9.241 4.777 4.200 1.00 49.84 93 ILE A O 1
ATOM 730 N N . THR A 1 94 ? 8.279 4.925 2.213 1.00 55.47 94 THR A N 1
ATOM 731 C CA . THR A 1 94 ? 6.919 5.136 2.759 1.00 55.47 94 THR A CA 1
ATOM 732 C C . THR A 1 94 ? 6.126 3.845 2.964 1.00 55.47 94 THR A C 1
ATOM 734 O O . THR A 1 94 ? 5.222 3.783 3.797 1.00 55.47 94 THR A O 1
ATOM 737 N N . LEU A 1 95 ? 6.494 2.765 2.264 1.00 58.69 95 LEU A N 1
ATOM 738 C CA . LEU A 1 95 ? 5.898 1.441 2.486 1.00 58.69 95 LEU A CA 1
ATOM 739 C C . LEU A 1 95 ? 6.304 0.855 3.844 1.00 58.69 95 LEU A C 1
ATOM 741 O O . LEU A 1 95 ? 5.512 0.165 4.486 1.00 58.69 95 LEU A O 1
ATOM 745 N N . GLN A 1 96 ? 7.528 1.139 4.292 1.00 60.12 96 GLN A N 1
ATOM 746 C CA . GLN A 1 96 ? 8.086 0.592 5.526 1.00 60.12 96 GLN A CA 1
ATOM 747 C C . GLN A 1 96 ? 7.380 1.154 6.773 1.00 60.12 96 GLN A C 1
ATOM 749 O O . GLN A 1 96 ? 7.078 0.396 7.697 1.00 60.12 96 GLN A O 1
ATOM 754 N N . ASP A 1 97 ? 7.016 2.438 6.753 1.00 59.78 97 ASP A N 1
ATOM 755 C CA . ASP A 1 97 ? 6.380 3.137 7.877 1.00 59.78 97 ASP A CA 1
ATOM 756 C C . ASP A 1 97 ? 4.979 2.605 8.212 1.00 59.78 97 ASP A C 1
ATOM 758 O O . ASP A 1 97 ? 4.634 2.445 9.387 1.00 59.78 97 ASP A O 1
ATOM 762 N N . ILE A 1 98 ? 4.184 2.226 7.204 1.00 63.38 98 ILE A N 1
ATOM 763 C CA . IL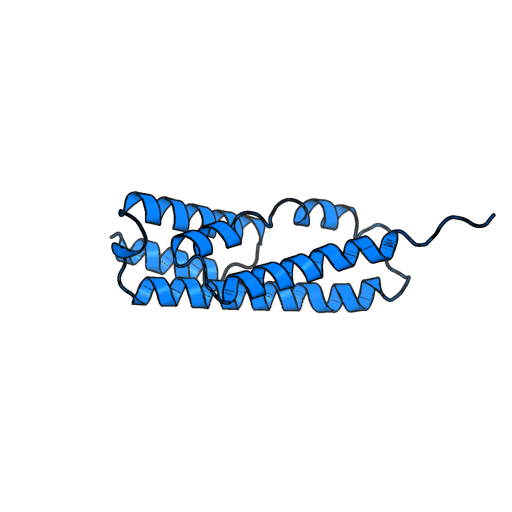E A 1 98 ? 2.879 1.588 7.444 1.00 63.38 98 ILE A CA 1
ATOM 764 C C . ILE A 1 98 ? 3.063 0.256 8.156 1.00 63.38 98 ILE A C 1
ATOM 766 O O . ILE A 1 98 ? 2.360 -0.035 9.123 1.00 63.38 98 ILE A O 1
ATOM 770 N N . PHE A 1 99 ? 3.994 -0.579 7.702 1.00 64.31 99 PHE A N 1
ATOM 771 C CA . PHE A 1 99 ? 4.160 -1.903 8.293 1.00 64.31 99 PHE A CA 1
ATOM 772 C C . PHE A 1 99 ? 4.704 -1.835 9.715 1.00 64.31 99 PHE A C 1
ATOM 774 O O . PHE A 1 99 ? 4.218 -2.575 10.570 1.00 64.31 99 PHE A O 1
ATOM 781 N N . LEU A 1 100 ? 5.616 -0.899 9.992 1.00 63.69 100 LEU A N 1
ATOM 782 C CA . LEU A 1 100 ? 6.062 -0.612 11.354 1.00 63.69 100 LEU A CA 1
ATOM 783 C C . LEU A 1 100 ? 4.904 -0.168 12.255 1.00 63.69 100 LEU A C 1
ATOM 785 O O . LEU A 1 100 ? 4.879 -0.549 13.424 1.00 63.69 100 LEU A O 1
ATOM 789 N N . SER A 1 101 ? 3.924 0.566 11.714 1.00 61.81 101 SER A N 1
ATOM 790 C CA . SER A 1 101 ? 2.744 0.976 12.482 1.00 61.81 101 SER A CA 1
ATOM 791 C C . SER A 1 101 ? 1.841 -0.204 12.867 1.00 61.81 101 SER A C 1
ATOM 793 O O . SER A 1 101 ? 1.305 -0.208 13.968 1.00 61.81 101 SER A O 1
ATOM 795 N N . PHE A 1 102 ? 1.701 -1.229 12.015 1.00 62.81 102 PHE A N 1
ATOM 796 C CA . PHE A 1 102 ? 0.809 -2.369 12.269 1.00 62.81 102 PHE A CA 1
ATOM 797 C C . PHE A 1 102 ? 1.471 -3.537 13.007 1.00 62.81 102 PHE A C 1
ATOM 799 O O . PHE A 1 102 ? 0.826 -4.167 13.845 1.00 62.81 102 PHE A O 1
ATOM 806 N N . ASN A 1 103 ? 2.717 -3.883 12.667 1.00 63.56 103 ASN A N 1
ATOM 807 C CA . ASN A 1 103 ? 3.496 -4.917 13.345 1.00 63.56 103 ASN A CA 1
ATOM 808 C C . ASN A 1 103 ? 4.964 -4.871 12.891 1.00 63.56 103 ASN A C 1
ATOM 810 O O . ASN A 1 103 ? 5.280 -5.149 11.733 1.00 63.56 103 ASN A O 1
ATOM 814 N N . SER A 1 104 ? 5.879 -4.614 13.821 1.00 59.81 104 SER A N 1
ATOM 815 C CA . SER A 1 104 ? 7.320 -4.542 13.557 1.00 59.81 104 SER A CA 1
ATOM 816 C C . SER A 1 104 ? 7.959 -5.864 13.098 1.00 59.81 104 SER A C 1
ATOM 818 O O . SER A 1 104 ? 9.061 -5.832 12.562 1.00 59.81 104 SER A O 1
ATOM 820 N N . ASN A 1 105 ? 7.273 -7.008 13.228 1.00 56.62 105 ASN A N 1
ATOM 821 C CA . ASN A 1 105 ? 7.732 -8.329 12.766 1.00 56.62 105 ASN A CA 1
ATOM 822 C C . ASN A 1 105 ? 6.907 -8.886 11.588 1.00 56.62 105 ASN A C 1
ATOM 824 O O . ASN A 1 105 ? 6.709 -10.098 11.464 1.00 56.62 105 ASN A O 1
ATOM 828 N N . HIS A 1 106 ? 6.374 -8.024 10.718 1.00 63.97 106 HIS A N 1
ATOM 829 C CA . HIS A 1 106 ? 5.525 -8.486 9.622 1.00 63.97 106 HIS A CA 1
ATOM 830 C C . HIS A 1 106 ? 6.338 -9.074 8.441 1.00 63.97 106 HIS A C 1
ATOM 832 O O . HIS A 1 106 ? 7.232 -8.395 7.937 1.00 63.97 106 HIS A O 1
ATOM 838 N N . PRO A 1 107 ? 5.987 -10.260 7.888 1.00 65.94 107 PRO A N 1
ATOM 839 C CA . PRO A 1 107 ? 6.658 -10.854 6.717 1.00 65.94 107 PRO A CA 1
ATOM 840 C C . PRO A 1 107 ? 6.700 -9.961 5.467 1.00 65.94 107 PRO A C 1
ATOM 842 O O . PRO A 1 107 ? 7.508 -10.179 4.570 1.00 65.94 107 PRO A O 1
ATOM 845 N N . LEU A 1 108 ? 5.834 -8.945 5.394 1.00 67.75 108 LEU A N 1
ATOM 846 C CA . LEU A 1 108 ? 5.848 -7.976 4.293 1.00 67.75 108 LEU A CA 1
ATOM 847 C C . LEU A 1 108 ? 7.021 -7.002 4.359 1.00 67.75 108 LEU A C 1
ATOM 849 O O . LEU A 1 108 ? 7.386 -6.481 3.316 1.00 67.75 108 LEU A O 1
ATOM 853 N N . LEU A 1 109 ? 7.654 -6.815 5.520 1.00 66.44 109 LEU A N 1
ATOM 854 C CA . LEU A 1 109 ? 8.902 -6.055 5.605 1.00 66.44 109 LEU A CA 1
ATOM 855 C C . LEU A 1 109 ? 10.000 -6.729 4.777 1.00 66.44 109 LEU A C 1
ATOM 857 O O . LEU A 1 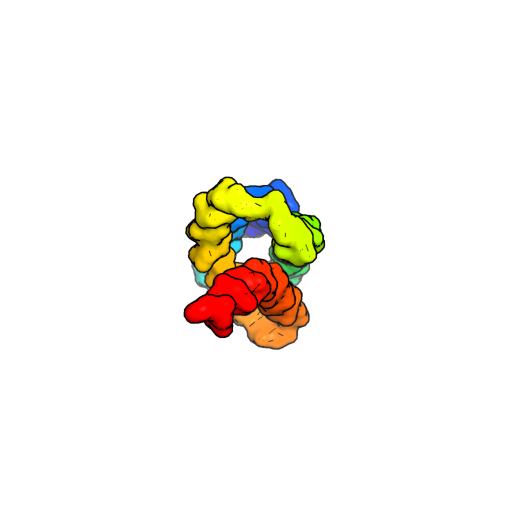109 ? 10.696 -6.051 4.034 1.00 66.44 109 LEU A O 1
ATOM 861 N N . VAL A 1 110 ? 10.075 -8.066 4.811 1.00 71.12 110 VAL A N 1
ATOM 862 C CA . VAL A 1 110 ? 10.997 -8.838 3.963 1.00 71.12 110 VAL A CA 1
ATOM 863 C C . VAL A 1 110 ? 10.652 -8.654 2.486 1.00 71.12 110 VAL A C 1
ATOM 865 O O . VAL A 1 110 ? 11.543 -8.421 1.683 1.00 71.12 110 VAL A O 1
ATOM 868 N N . ALA A 1 111 ? 9.366 -8.692 2.120 1.00 69.06 111 ALA A N 1
ATOM 869 C CA . ALA A 1 111 ? 8.942 -8.480 0.734 1.00 69.06 111 ALA A CA 1
ATOM 870 C C . ALA A 1 111 ? 9.268 -7.064 0.223 1.00 69.06 111 ALA A C 1
ATOM 872 O O . ALA A 1 111 ? 9.699 -6.919 -0.918 1.00 69.06 111 ALA A O 1
ATOM 873 N N . VAL A 1 112 ? 9.105 -6.037 1.064 1.00 72.00 112 VAL A N 1
ATOM 874 C CA . VAL A 1 112 ? 9.531 -4.660 0.764 1.00 72.00 112 VAL A CA 1
ATOM 875 C C . VAL A 1 112 ? 11.046 -4.619 0.553 1.00 72.00 112 VAL A C 1
ATOM 877 O O . VAL A 1 112 ? 11.495 -4.102 -0.465 1.00 72.00 112 VAL A O 1
ATOM 880 N N . SER A 1 113 ? 11.830 -5.225 1.452 1.00 69.25 113 SER A N 1
ATOM 881 C CA . SER A 1 113 ? 13.290 -5.310 1.319 1.00 69.25 113 SER A CA 1
ATOM 882 C C . SER A 1 113 ? 13.731 -6.048 0.053 1.00 69.25 113 SER A C 1
ATOM 884 O O . SER A 1 113 ? 14.625 -5.569 -0.630 1.00 69.25 113 SER A O 1
ATOM 886 N N . SER A 1 114 ? 13.083 -7.155 -0.317 1.00 70.38 114 SER A N 1
ATOM 887 C CA . SER A 1 114 ? 13.402 -7.884 -1.551 1.00 70.38 114 SER A CA 1
ATOM 888 C C . SER A 1 114 ? 13.062 -7.078 -2.805 1.00 70.38 114 SER A C 1
ATOM 890 O O . SER A 1 114 ? 13.802 -7.113 -3.781 1.00 70.38 114 SER A O 1
ATOM 892 N N . VAL A 1 115 ? 11.953 -6.332 -2.803 1.00 67.62 115 VAL A N 1
ATOM 893 C CA . VAL A 1 115 ? 11.599 -5.450 -3.926 1.00 67.62 115 VAL A CA 1
ATOM 894 C C . VAL A 1 115 ? 12.586 -4.285 -4.032 1.00 67.62 115 VAL A C 1
ATOM 896 O O . VAL A 1 115 ? 12.972 -3.941 -5.150 1.00 67.62 115 VAL A O 1
ATOM 899 N N . ARG A 1 116 ? 13.043 -3.728 -2.901 1.00 68.94 116 ARG A N 1
ATOM 900 C CA . ARG A 1 116 ? 14.130 -2.736 -2.831 1.00 68.94 116 ARG A CA 1
ATOM 901 C C . ARG A 1 116 ? 15.438 -3.278 -3.398 1.00 68.94 116 ARG A C 1
ATOM 903 O O . ARG A 1 116 ? 16.035 -2.646 -4.259 1.00 68.94 116 ARG A O 1
ATOM 910 N N . GLU A 1 117 ? 15.858 -4.454 -2.946 1.00 67.25 117 GLU A N 1
ATOM 911 C CA . GLU A 1 117 ? 17.092 -5.115 -3.382 1.00 67.25 117 GLU A CA 1
ATOM 912 C C . GLU A 1 117 ? 17.078 -5.401 -4.891 1.00 67.25 117 GLU A C 1
ATOM 914 O O . GLU A 1 117 ? 18.062 -5.147 -5.575 1.00 67.25 117 GLU A O 1
ATOM 919 N N . LEU A 1 118 ? 15.930 -5.809 -5.446 1.00 63.59 118 LEU A N 1
ATOM 920 C CA . LEU A 1 118 ? 15.746 -5.926 -6.899 1.00 63.59 118 LEU A CA 1
ATOM 921 C C . LEU A 1 118 ? 15.922 -4.596 -7.646 1.00 63.59 118 LEU A C 1
ATOM 923 O O . LEU A 1 118 ? 16.239 -4.620 -8.830 1.00 63.59 118 LEU A O 1
ATOM 927 N N . GLY A 1 119 ? 15.664 -3.462 -6.990 1.00 59.19 119 GLY A N 1
ATOM 928 C CA . GLY A 1 119 ? 15.971 -2.136 -7.519 1.00 59.19 119 GLY A CA 1
ATOM 929 C C . GLY A 1 119 ? 17.471 -1.856 -7.474 1.00 59.19 119 GLY A C 1
ATOM 930 O O . GLY A 1 119 ? 18.050 -1.568 -8.509 1.00 59.19 119 GLY A O 1
ATOM 931 N N . LEU A 1 120 ? 18.102 -2.016 -6.306 1.00 59.00 120 LEU A N 1
ATOM 932 C CA . LEU A 1 120 ? 19.531 -1.734 -6.089 1.00 59.00 120 LEU A CA 1
ATOM 933 C C . LEU A 1 120 ? 20.459 -2.587 -6.969 1.00 59.00 120 LEU A C 1
ATOM 935 O O . LEU A 1 120 ? 21.405 -2.058 -7.542 1.00 59.00 120 LEU A O 1
ATOM 939 N N . ASN A 1 121 ? 20.148 -3.873 -7.153 1.00 55.44 121 ASN A N 1
ATOM 940 C CA . ASN A 1 121 ? 20.932 -4.771 -8.007 1.00 55.44 121 ASN A CA 1
ATOM 941 C C . ASN A 1 121 ? 20.916 -4.370 -9.498 1.00 55.44 121 ASN A C 1
ATOM 943 O O . ASN A 1 121 ? 21.705 -4.911 -10.264 1.00 55.44 121 ASN A O 1
ATOM 947 N N . MET A 1 122 ? 20.030 -3.458 -9.930 1.00 53.19 122 MET A N 1
ATOM 948 C CA . MET A 1 122 ? 20.095 -2.872 -11.280 1.00 53.19 122 MET A CA 1
ATOM 949 C C . MET A 1 122 ? 21.246 -1.887 -11.438 1.00 53.19 122 MET A C 1
ATOM 951 O O . MET A 1 122 ? 21.723 -1.738 -12.549 1.00 53.19 122 MET A O 1
ATOM 955 N N . TYR A 1 123 ? 21.672 -1.239 -10.355 1.00 49.56 123 TYR A N 1
ATOM 956 C CA . TYR A 1 123 ? 22.687 -0.187 -10.387 1.00 49.56 123 TYR A CA 1
ATOM 957 C C . TYR A 1 123 ? 24.105 -0.747 -10.188 1.00 49.56 123 TYR A C 1
ATOM 959 O O . TYR A 1 123 ? 25.053 -0.213 -10.742 1.00 49.56 123 TYR A O 1
ATOM 967 N N . ASP A 1 124 ? 24.254 -1.846 -9.438 1.00 49.38 124 ASP A N 1
ATOM 968 C CA . ASP A 1 124 ? 25.563 -2.454 -9.118 1.00 49.38 124 ASP A CA 1
ATOM 969 C C . ASP A 1 124 ? 26.183 -3.225 -10.304 1.00 49.38 124 ASP A C 1
ATOM 971 O O . ASP A 1 124 ? 27.378 -3.490 -10.326 1.00 49.38 124 ASP A O 1
ATOM 975 N N . SER A 1 125 ? 25.387 -3.585 -11.321 1.00 50.50 125 SER A N 1
ATOM 976 C CA . SER A 1 125 ? 25.909 -4.225 -12.546 1.00 50.50 125 SER A CA 1
ATOM 977 C C . SER A 1 125 ? 26.575 -3.243 -13.520 1.00 50.50 125 SER A C 1
ATOM 979 O O . SER A 1 125 ? 27.179 -3.696 -14.489 1.00 50.50 125 SER A O 1
ATOM 981 N N . ASP A 1 126 ? 26.493 -1.933 -13.263 1.00 48.31 126 ASP A N 1
ATOM 982 C CA . ASP A 1 126 ? 26.994 -0.887 -14.163 1.00 48.31 126 ASP A CA 1
ATOM 983 C C . ASP A 1 126 ? 28.413 -0.381 -13.797 1.00 48.31 126 ASP A C 1
ATOM 985 O O . ASP A 1 126 ? 28.972 0.428 -14.536 1.00 48.31 126 ASP A O 1
ATOM 989 N N . GLU A 1 127 ? 29.037 -0.845 -12.700 1.00 47.31 127 GLU A N 1
ATOM 990 C CA . GLU A 1 127 ? 30.345 -0.329 -12.224 1.00 47.31 127 GLU A CA 1
ATOM 991 C C . GLU A 1 127 ? 31.589 -1.185 -12.581 1.00 47.31 127 GLU A C 1
ATOM 993 O O . GLU A 1 127 ? 32.708 -0.795 -12.247 1.00 47.31 127 GLU A O 1
ATOM 998 N N . ASP A 1 128 ? 31.459 -2.296 -13.318 1.00 47.56 128 ASP A N 1
ATOM 999 C CA . ASP A 1 128 ? 32.586 -3.215 -13.611 1.00 47.56 128 ASP A CA 1
ATOM 1000 C C . ASP A 1 128 ? 33.267 -3.022 -14.989 1.00 47.56 128 ASP A C 1
ATOM 1002 O O . ASP A 1 128 ? 34.020 -3.886 -15.451 1.00 47.56 128 ASP A O 1
ATOM 1006 N N . VAL A 1 129 ? 33.064 -1.885 -15.665 1.00 51.44 129 VAL A N 1
ATOM 1007 C CA . VAL A 1 129 ? 33.733 -1.585 -16.945 1.00 51.44 129 VAL A CA 1
ATOM 1008 C C . VAL A 1 129 ? 34.411 -0.223 -16.879 1.00 51.44 129 VAL A C 1
ATOM 1010 O O . VAL A 1 129 ? 33.812 0.775 -17.246 1.00 51.44 129 VAL A O 1
ATOM 1013 N N . ASP A 1 130 ? 35.643 -0.187 -16.362 1.00 50.19 130 ASP A N 1
ATOM 1014 C CA . ASP A 1 130 ? 36.744 0.640 -16.893 1.00 50.19 130 ASP A CA 1
ATOM 1015 C C . ASP A 1 130 ? 37.952 0.636 -15.939 1.00 50.19 130 ASP A C 1
ATOM 1017 O O . ASP A 1 130 ? 38.142 1.553 -15.142 1.00 50.19 130 ASP A O 1
ATOM 1021 N N . ASN A 1 131 ? 38.829 -0.371 -16.050 1.00 46.06 131 ASN A N 1
ATOM 1022 C CA . ASN A 1 131 ? 40.253 -0.174 -15.752 1.00 46.06 131 ASN A CA 1
ATOM 1023 C C . ASN A 1 131 ? 41.136 -1.271 -16.370 1.00 46.06 131 ASN A C 1
ATOM 1025 O O . ASN A 1 131 ? 41.635 -2.131 -15.652 1.00 46.06 131 ASN A O 1
ATOM 1029 N N . GLU A 1 132 ? 41.367 -1.225 -17.683 1.00 43.22 132 GLU A N 1
ATOM 1030 C CA . GLU A 1 132 ? 42.613 -1.734 -18.278 1.00 43.22 132 GLU A CA 1
ATOM 1031 C C . GLU A 1 132 ? 42.820 -1.116 -19.674 1.00 43.22 132 GLU A C 1
ATOM 1033 O O . GLU A 1 132 ? 42.276 -1.576 -20.678 1.00 43.22 132 GLU A O 1
ATOM 1038 N N . GLY A 1 133 ? 43.608 -0.036 -19.716 1.00 37.81 133 GLY A N 1
ATOM 1039 C CA . GLY A 1 133 ? 44.113 0.618 -20.926 1.00 37.81 133 GLY A CA 1
ATOM 1040 C C . GLY A 1 133 ? 45.479 1.238 -20.675 1.00 37.81 133 GLY A C 1
ATOM 1041 O O . GLY A 1 133 ? 45.565 2.091 -19.765 1.00 37.81 133 GLY A O 1
#

Foldseek 3Di:
DLVVVLVVLLVCLQPDDDLVVNLVSLVVNQVSQVVQPADVSDDVVSVVSNVVSVVNVLVVLQVVLVVVVVVLVPPDDPDPVVVVLVVVVPRLPRVQSSCVRVDPPDPVNVSSVVSVVSSVVSVVSPPPDDDDD

Organism: NCBI:txid84603

Radius of gyration: 17.82 Å; chains: 1; bounding box: 62×22×43 Å

pLDDT: mean 71.31, std 16.56, range [37.81, 95.62]